Protein AF-A0A1I0YA03-F1 (afdb_monomer_lite)

Organism: Selenomonas ruminantium (NCBI:txid971)

Secondary structure (DSSP, 8-state):
-HHHHHHTTS--BTTB-SPPEEEEETTEEEEEEEEEEE-TTS-EEEEEEEEEEEESS-EEEEE-S--HHHHHHHHHTTHHHHHHHHHHTTHHHHHHHH-

Sequence (99 aa):
MKMQRYIDLLPHGSGVNYDYKIKEGKNKITVYNKYDYMDENGYYDDIFPFSVTFTAENVTLHFHNLTRWQYKKIEHNGLRDYLEEIFYDVREKVLKVGA

Foldseek 3Di:
DLVVLVVVLADDDPQQPDDWDWDDDPFKIKIKTKGQDADPVRHGDDIWIWMWMAGPVAIDIDTPDDDPVRVVVCVVVVVVVVNRVRVVVSRVVNVVSND

Structure (mmCIF, N/CA/C/O backbone):
data_AF-A0A1I0YA03-F1
#
_entry.id   AF-A0A1I0YA03-F1
#
loop_
_atom_site.group_PDB
_atom_site.id
_atom_site.type_symbol
_atom_site.label_atom_id
_atom_site.label_alt_id
_atom_site.label_comp_id
_atom_site.label_asym_id
_atom_site.label_entity_id
_atom_site.label_seq_id
_atom_site.pdbx_PDB_ins_code
_atom_site.Cartn_x
_atom_site.Cartn_y
_atom_site.Cartn_z
_atom_site.occupancy
_atom_site.B_iso_or_equiv
_atom_site.auth_seq_id
_atom_site.auth_comp_id
_atom_site.auth_asym_id
_atom_site.auth_atom_id
_atom_site.pdbx_PDB_model_num
ATOM 1 N N . MET A 1 1 ? -18.171 -13.094 5.633 1.00 68.44 1 MET A N 1
ATOM 2 C CA . MET A 1 1 ? -18.896 -11.846 5.297 1.00 68.44 1 MET A CA 1
ATOM 3 C C . MET A 1 1 ? -18.021 -10.594 5.420 1.00 68.44 1 MET A C 1
ATOM 5 O O . MET A 1 1 ? -17.987 -9.827 4.473 1.00 68.44 1 MET A O 1
ATOM 9 N N . LYS A 1 2 ? -17.269 -10.400 6.520 1.00 81.56 2 LYS A N 1
ATOM 10 C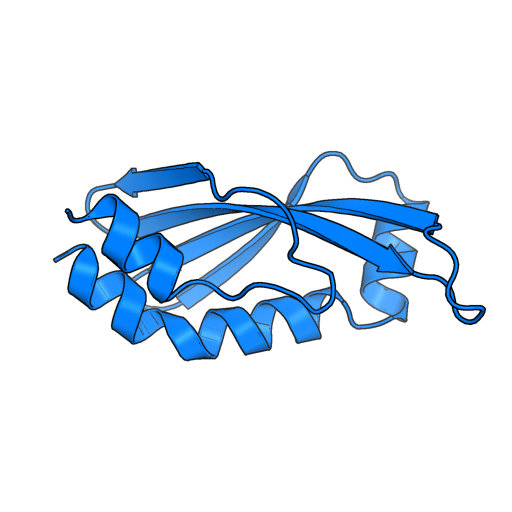 CA . LYS A 1 2 ? -16.364 -9.241 6.716 1.00 81.56 2 LYS A CA 1
ATOM 11 C C . LYS A 1 2 ? -15.211 -9.167 5.697 1.00 81.56 2 LYS A C 1
ATOM 13 O O . LYS A 1 2 ? -14.961 -8.110 5.144 1.00 81.56 2 LYS A O 1
ATOM 18 N N . MET A 1 3 ? -14.588 -10.308 5.381 1.00 84.75 3 MET A N 1
ATOM 19 C CA . MET A 1 3 ? -13.500 -10.391 4.390 1.00 84.75 3 MET A CA 1
ATOM 20 C C . MET A 1 3 ? -13.923 -9.900 2.997 1.00 84.75 3 MET A C 1
ATOM 22 O O . MET A 1 3 ? -13.237 -9.073 2.413 1.00 84.75 3 MET A O 1
ATOM 26 N N . GLN A 1 4 ? -15.083 -10.354 2.508 1.00 87.19 4 GLN A N 1
ATOM 27 C CA . GLN A 1 4 ? -15.609 -9.935 1.206 1.00 87.19 4 GLN A CA 1
ATOM 28 C C . GLN A 1 4 ? -15.835 -8.421 1.155 1.00 87.19 4 GLN A C 1
ATOM 30 O O . GLN A 1 4 ? -15.420 -7.779 0.205 1.00 87.19 4 GLN A O 1
ATOM 35 N N . ARG A 1 5 ? -16.373 -7.834 2.235 1.00 91.50 5 ARG A N 1
ATOM 36 C CA . ARG A 1 5 ? -16.568 -6.380 2.324 1.00 91.50 5 ARG A CA 1
ATOM 37 C C . ARG A 1 5 ? -15.270 -5.590 2.191 1.00 91.50 5 ARG A C 1
ATOM 39 O O . ARG A 1 5 ? -15.316 -4.487 1.672 1.00 91.50 5 ARG A O 1
ATOM 46 N N . TYR A 1 6 ? -14.134 -6.104 2.664 1.00 91.75 6 TYR A N 1
ATOM 47 C CA . TYR A 1 6 ? -12.861 -5.436 2.393 1.00 91.75 6 TYR A CA 1
ATOM 48 C C . TYR A 1 6 ? -12.460 -5.566 0.933 1.00 91.75 6 TYR A C 1
ATOM 50 O O . TYR A 1 6 ? -12.062 -4.573 0.344 1.00 91.75 6 TYR A O 1
ATOM 58 N N . ILE A 1 7 ? -12.561 -6.767 0.362 1.00 91.25 7 ILE A N 1
ATOM 59 C CA . ILE A 1 7 ? -12.190 -7.016 -1.035 1.00 91.25 7 ILE A CA 1
ATOM 60 C C . ILE A 1 7 ? -12.990 -6.101 -1.971 1.00 91.25 7 ILE A C 1
ATOM 62 O O . ILE A 1 7 ? -12.403 -5.493 -2.853 1.00 91.25 7 ILE A O 1
ATOM 66 N N . ASP A 1 8 ? -14.286 -5.921 -1.710 1.00 92.88 8 ASP A N 1
ATOM 67 C CA . ASP A 1 8 ? -15.166 -5.049 -2.500 1.00 92.88 8 ASP A CA 1
ATOM 68 C C . ASP A 1 8 ? -14.817 -3.549 -2.374 1.00 92.88 8 ASP A C 1
ATOM 70 O O . ASP A 1 8 ? -15.251 -2.735 -3.186 1.00 92.88 8 ASP A O 1
ATOM 74 N N . LEU A 1 9 ? -14.082 -3.160 -1.325 1.00 94.69 9 LEU A N 1
ATOM 75 C CA . LEU A 1 9 ? -13.689 -1.773 -1.057 1.00 94.69 9 LEU A CA 1
ATOM 76 C C . LEU A 1 9 ? -12.262 -1.454 -1.492 1.00 94.69 9 LEU A C 1
ATOM 78 O O . LEU A 1 9 ? -11.941 -0.281 -1.673 1.00 94.69 9 LEU A O 1
ATOM 82 N N . LEU A 1 10 ? -11.390 -2.457 -1.561 1.00 95.94 10 LEU A N 1
ATOM 83 C CA . LEU A 1 10 ? -9.986 -2.255 -1.877 1.00 95.94 10 LEU A CA 1
ATOM 84 C C . LEU A 1 10 ? -9.809 -2.030 -3.389 1.00 95.94 10 LEU A C 1
ATOM 86 O O . LEU A 1 10 ? -10.489 -2.685 -4.179 1.00 95.94 10 LEU A O 1
ATOM 90 N N . PRO A 1 11 ? -8.901 -1.126 -3.803 1.00 95.06 11 PRO A N 1
ATOM 91 C CA . PRO A 1 11 ? -8.628 -0.880 -5.214 1.00 95.06 11 PRO A CA 1
ATOM 92 C C . PRO A 1 11 ? -8.265 -2.161 -5.972 1.00 95.06 11 PRO A C 1
ATOM 94 O O . PRO A 1 11 ? -7.517 -2.998 -5.481 1.00 95.06 11 PRO A O 1
ATOM 97 N N . HIS A 1 12 ? -8.754 -2.300 -7.197 1.00 93.25 12 HIS A N 1
ATOM 98 C CA . HIS A 1 12 ? -8.401 -3.407 -8.080 1.00 93.25 12 HIS A CA 1
ATOM 99 C C . HIS A 1 12 ? -8.250 -2.906 -9.517 1.00 93.25 12 HIS A C 1
ATOM 101 O O . HIS A 1 12 ? -8.929 -1.962 -9.932 1.00 93.25 12 HIS A O 1
ATOM 107 N N . GLY A 1 13 ? -7.402 -3.564 -10.303 1.00 89.88 13 GLY A N 1
ATOM 108 C CA . GLY A 1 13 ? -7.063 -3.112 -11.651 1.00 89.88 13 GLY A CA 1
ATOM 109 C C . GLY A 1 13 ? -5.970 -2.041 -11.657 1.00 89.88 13 GLY A C 1
ATOM 110 O O . GLY A 1 13 ? -5.376 -1.730 -10.624 1.00 89.88 13 GLY A O 1
ATOM 111 N N . SER A 1 14 ? -5.662 -1.509 -12.844 1.00 88.06 14 SER A N 1
ATOM 112 C CA . SER A 1 14 ? -4.608 -0.496 -13.051 1.00 88.06 14 SER A CA 1
ATOM 113 C C . SER A 1 14 ? -3.250 -0.877 -12.439 1.00 88.06 14 SER A C 1
ATOM 115 O O . SER A 1 14 ? -2.529 -0.027 -11.925 1.00 88.06 14 SER A O 1
ATOM 117 N N . GLY A 1 15 ? -2.924 -2.173 -12.472 1.00 91.62 15 GLY A N 1
ATOM 118 C CA . GLY A 1 15 ? -1.702 -2.755 -11.911 1.00 91.62 15 GLY A CA 1
ATOM 119 C C . GLY A 1 15 ? -1.895 -3.425 -10.545 1.00 91.62 15 GLY A C 1
ATOM 120 O O . GLY A 1 15 ? -1.105 -4.290 -10.184 1.00 91.62 15 GLY A O 1
ATOM 121 N N . VAL A 1 16 ? -2.968 -3.142 -9.800 1.00 95.56 16 VAL A N 1
ATOM 122 C CA . VAL A 1 16 ? -3.309 -3.861 -8.556 1.00 95.56 16 VAL A CA 1
ATOM 123 C C . VAL A 1 16 ? -4.183 -5.073 -8.893 1.00 95.56 16 VAL A C 1
ATOM 125 O O . VAL A 1 16 ? -5.406 -5.046 -8.752 1.00 95.56 16 VAL A O 1
ATOM 128 N N . ASN A 1 17 ? -3.5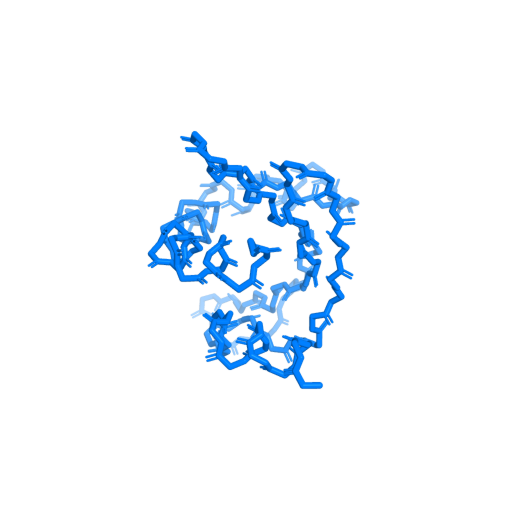55 -6.130 -9.409 1.00 94.12 17 ASN A N 1
ATOM 129 C CA . ASN A 1 17 ? -4.267 -7.270 -10.005 1.00 94.12 17 ASN A CA 1
ATOM 130 C C . ASN A 1 17 ? -4.218 -8.558 -9.168 1.00 94.12 17 ASN A C 1
ATOM 132 O O . ASN A 1 17 ? -4.784 -9.570 -9.578 1.00 94.12 17 ASN A O 1
ATOM 136 N N . TYR A 1 18 ? -3.532 -8.558 -8.022 1.00 95.94 18 TYR A N 1
ATOM 137 C CA . TYR A 1 18 ? -3.355 -9.765 -7.211 1.00 95.94 18 TYR A CA 1
ATOM 138 C C . TYR A 1 18 ? -4.366 -9.840 -6.071 1.00 95.94 18 TYR A C 1
ATOM 140 O O . TYR A 1 18 ? -4.925 -8.836 -5.627 1.00 95.94 18 TYR A O 1
ATOM 148 N N . ASP A 1 19 ? -4.543 -11.048 -5.540 1.00 95.94 19 ASP A N 1
ATOM 149 C CA . ASP A 1 19 ? -5.386 -11.275 -4.373 1.00 95.94 19 ASP A CA 1
ATOM 150 C C . ASP A 1 19 ? -4.837 -10.564 -3.133 1.00 95.94 19 ASP A C 1
ATOM 152 O O . ASP A 1 19 ? -3.665 -10.704 -2.755 1.00 95.94 19 ASP A O 1
ATOM 156 N N . TYR A 1 20 ? -5.727 -9.859 -2.439 1.00 96.62 20 TYR A N 1
ATOM 157 C CA . TYR A 1 20 ? -5.400 -9.241 -1.166 1.00 96.62 20 TYR A CA 1
ATOM 158 C C . TYR A 1 20 ? -5.243 -10.275 -0.057 1.00 96.62 20 TYR A C 1
ATOM 160 O O . TYR A 1 20 ? -6.098 -11.131 0.169 1.00 96.62 20 TYR A O 1
ATOM 168 N N . LYS A 1 21 ? -4.186 -10.105 0.739 1.00 96.81 21 LYS A N 1
ATOM 169 C CA . LYS A 1 21 ? -4.109 -10.698 2.081 1.00 96.81 21 LYS A CA 1
ATOM 170 C C . LYS A 1 21 ? -4.385 -9.613 3.106 1.00 96.81 21 LYS A C 1
ATOM 172 O O . LYS A 1 21 ? -3.794 -8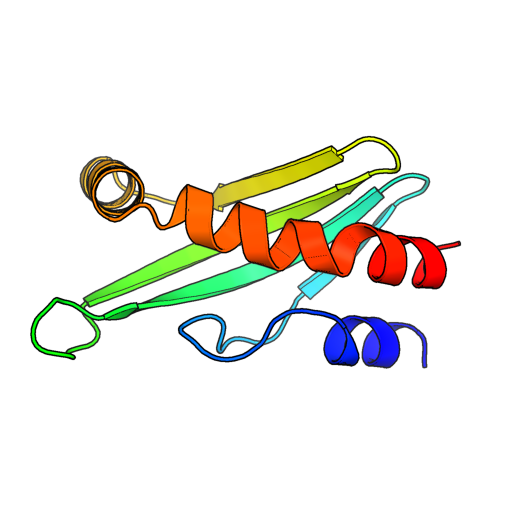.541 3.028 1.00 96.81 21 LYS A O 1
ATOM 177 N N . ILE A 1 22 ? -5.255 -9.888 4.072 1.00 96.12 22 ILE A N 1
ATOM 178 C CA . ILE A 1 22 ? -5.699 -8.898 5.059 1.00 96.12 22 ILE A CA 1
ATOM 179 C C . ILE A 1 22 ? -5.368 -9.388 6.462 1.00 96.12 22 ILE A C 1
ATOM 181 O O . ILE A 1 22 ? -5.634 -10.537 6.816 1.00 96.12 22 ILE A O 1
ATOM 185 N N . LYS A 1 23 ? -4.795 -8.498 7.268 1.00 95.50 23 LYS A N 1
ATOM 186 C CA . LYS A 1 23 ? -4.502 -8.717 8.679 1.00 95.50 23 LYS A CA 1
ATOM 187 C C . LYS A 1 23 ? -5.180 -7.637 9.512 1.00 95.50 23 LYS A C 1
ATOM 189 O O . LYS A 1 23 ? -4.792 -6.470 9.460 1.00 95.50 23 LYS A O 1
ATOM 194 N N . GLU A 1 24 ? -6.168 -8.042 10.300 1.00 93.94 24 GLU A N 1
ATOM 195 C CA . GLU A 1 24 ? -6.799 -7.174 11.292 1.00 93.94 24 GLU A CA 1
ATOM 196 C C . GLU A 1 24 ? -5.961 -7.131 12.576 1.00 93.94 24 GLU A C 1
ATOM 198 O O . GLU A 1 24 ? -5.444 -8.145 13.050 1.00 93.94 24 GLU A O 1
ATOM 203 N N . GLY A 1 25 ? -5.827 -5.941 13.148 1.00 89.19 25 GLY A N 1
ATOM 204 C CA . GLY A 1 25 ? -5.320 -5.715 14.493 1.00 89.19 25 GLY A CA 1
ATOM 205 C C . GLY A 1 25 ? -6.230 -4.744 15.240 1.00 89.19 25 GLY A C 1
ATOM 206 O O . GLY A 1 25 ? -7.108 -4.125 14.651 1.00 89.19 25 GLY A O 1
ATOM 207 N N . LYS A 1 26 ? -5.995 -4.577 16.546 1.00 84.69 26 LYS A N 1
ATOM 208 C CA . LYS A 1 26 ? -6.890 -3.825 17.445 1.00 84.69 26 LYS A CA 1
ATOM 209 C C . LYS A 1 26 ? -7.255 -2.414 16.947 1.00 84.69 26 LYS A C 1
ATOM 211 O O . LYS A 1 26 ? -8.407 -2.031 17.056 1.00 84.69 26 LYS A O 1
ATOM 216 N N . ASN A 1 27 ? -6.292 -1.681 16.381 1.00 88.88 27 ASN A N 1
ATOM 217 C CA . ASN A 1 27 ? -6.462 -0.292 15.916 1.00 88.88 27 ASN A CA 1
ATOM 218 C C . ASN A 1 27 ? -5.921 -0.069 14.493 1.00 88.88 27 ASN A C 1
ATOM 220 O O . ASN A 1 27 ? -5.602 1.057 14.110 1.00 88.88 27 ASN A O 1
ATOM 224 N N . LYS A 1 28 ? -5.701 -1.150 13.741 1.00 94.62 28 LYS A N 1
ATOM 225 C CA . LYS A 1 28 ? -5.134 -1.058 12.397 1.00 94.62 28 LYS A CA 1
ATOM 226 C C . LYS A 1 28 ? -5.546 -2.231 11.533 1.00 94.62 28 LYS A C 1
ATOM 228 O O . LYS A 1 28 ? -5.692 -3.346 12.028 1.00 94.62 28 LYS A O 1
ATOM 233 N N . ILE A 1 29 ? -5.643 -1.979 10.239 1.00 96.69 29 ILE A N 1
ATOM 234 C CA . ILE A 1 29 ? -5.848 -3.007 9.222 1.00 96.69 29 ILE A CA 1
ATOM 235 C C . ILE A 1 29 ? -4.660 -2.933 8.279 1.00 96.69 29 ILE A C 1
ATOM 237 O O . ILE A 1 29 ? -4.329 -1.855 7.794 1.00 96.69 29 ILE A O 1
ATOM 241 N N . THR A 1 30 ? -4.005 -4.061 8.030 1.00 97.56 30 THR A N 1
ATOM 242 C CA . THR A 1 30 ? -2.904 -4.136 7.068 1.00 97.56 30 THR A CA 1
ATOM 243 C C . THR A 1 30 ? -3.316 -5.031 5.914 1.00 97.56 30 THR A C 1
ATOM 245 O O . THR A 1 30 ? -3.687 -6.185 6.127 1.00 97.56 30 THR A O 1
ATOM 248 N N . VAL A 1 31 ? -3.239 -4.503 4.699 1.00 97.50 31 VAL A N 1
ATOM 249 C CA . VAL A 1 31 ? -3.499 -5.242 3.463 1.00 97.50 31 VAL A CA 1
ATOM 250 C C . VAL A 1 31 ? -2.198 -5.421 2.699 1.00 97.50 31 VAL A C 1
ATOM 252 O O . VAL A 1 31 ? -1.342 -4.539 2.711 1.00 97.50 31 VAL A O 1
ATOM 255 N N . TYR A 1 32 ? -2.039 -6.567 2.053 1.00 98.12 32 TYR A N 1
ATOM 256 C CA . TYR A 1 32 ? -0.870 -6.913 1.254 1.00 98.12 32 TYR A CA 1
ATOM 257 C C . TYR A 1 32 ? -1.320 -7.221 -0.166 1.00 98.12 32 TYR A C 1
ATOM 259 O O . TYR A 1 32 ? -2.294 -7.954 -0.345 1.00 98.12 32 TYR A O 1
ATOM 267 N N . ASN A 1 33 ? -0.600 -6.683 -1.145 1.00 97.69 33 ASN A N 1
ATOM 268 C CA . ASN A 1 33 ? -0.838 -6.915 -2.565 1.00 97.69 33 ASN A CA 1
ATOM 269 C C . ASN A 1 33 ? 0.486 -6.767 -3.342 1.00 97.69 33 ASN A C 1
ATOM 271 O O . ASN A 1 33 ? 1.557 -6.587 -2.750 1.00 97.69 33 ASN A O 1
ATOM 275 N N . LYS A 1 34 ? 0.436 -6.884 -4.664 1.00 97.56 34 LYS A N 1
ATOM 276 C CA . LYS A 1 34 ? 1.538 -6.579 -5.567 1.00 97.56 34 LYS A CA 1
ATOM 277 C C . LYS A 1 34 ? 1.027 -5.684 -6.692 1.00 97.56 34 LYS A C 1
ATOM 279 O O . LYS A 1 34 ? -0.149 -5.732 -7.037 1.00 97.56 34 LYS A O 1
ATOM 284 N N . TYR A 1 35 ? 1.922 -4.877 -7.239 1.00 97.12 35 TYR A N 1
ATOM 285 C CA . TYR A 1 35 ? 1.638 -4.015 -8.375 1.00 97.12 35 TYR A CA 1
ATOM 286 C C . TYR A 1 35 ? 2.338 -4.547 -9.624 1.00 97.12 35 TYR A C 1
ATOM 288 O O . TYR A 1 35 ? 3.560 -4.694 -9.598 1.00 97.12 35 TYR A O 1
ATOM 296 N N . ASP A 1 36 ? 1.587 -4.825 -10.686 1.00 95.19 36 ASP A N 1
ATOM 297 C CA . ASP A 1 36 ? 2.131 -5.088 -12.016 1.00 95.19 36 ASP A CA 1
ATOM 298 C C . ASP A 1 36 ? 2.532 -3.767 -12.668 1.00 95.19 36 ASP A C 1
ATOM 300 O O . ASP A 1 36 ? 1.676 -2.963 -13.040 1.00 95.19 36 ASP A O 1
ATOM 304 N N . TYR A 1 37 ? 3.834 -3.550 -12.818 1.00 92.81 37 TYR A N 1
ATOM 305 C CA . TYR A 1 37 ? 4.365 -2.387 -13.506 1.00 92.81 37 TYR A CA 1
ATOM 306 C C . TYR A 1 37 ? 4.598 -2.703 -14.982 1.00 92.81 37 TYR A C 1
ATOM 308 O O . TYR A 1 37 ? 5.299 -3.659 -15.329 1.00 92.81 37 TYR A O 1
ATOM 316 N N . MET A 1 38 ? 4.004 -1.878 -15.841 1.00 89.50 38 MET A N 1
ATOM 317 C CA . MET A 1 38 ? 4.254 -1.874 -17.277 1.00 89.50 38 MET A CA 1
ATOM 318 C C . MET A 1 38 ? 5.246 -0.768 -17.624 1.00 89.50 38 MET A C 1
ATOM 320 O O . MET A 1 38 ? 5.180 0.325 -17.059 1.00 89.50 38 MET A O 1
ATOM 324 N N . ASP A 1 39 ? 6.146 -1.053 -18.557 1.00 84.81 39 ASP A N 1
ATOM 325 C CA . ASP A 1 39 ? 7.013 -0.039 -19.137 1.00 84.81 39 ASP A CA 1
ATOM 326 C C . ASP A 1 39 ? 6.235 0.910 -20.069 1.00 84.81 39 ASP A C 1
ATOM 328 O O . ASP A 1 39 ? 5.046 0.742 -20.353 1.00 84.81 39 ASP A O 1
ATOM 332 N N . GLU A 1 40 ? 6.930 1.927 -20.574 1.00 82.31 40 GLU A N 1
ATOM 333 C CA . GLU A 1 40 ? 6.379 2.919 -21.505 1.00 82.31 40 GLU A CA 1
ATOM 334 C C . GLU A 1 40 ? 5.886 2.329 -22.839 1.00 82.31 40 GLU A C 1
ATOM 336 O O . GLU A 1 40 ? 5.102 2.962 -23.545 1.00 82.31 40 GLU A O 1
ATOM 341 N N . ASN A 1 41 ? 6.311 1.110 -23.176 1.00 87.75 41 ASN A N 1
ATOM 342 C CA . ASN A 1 41 ? 5.917 0.402 -24.390 1.00 87.75 41 ASN A CA 1
ATOM 343 C C . ASN A 1 41 ? 4.723 -0.541 -24.152 1.00 87.75 41 ASN A C 1
ATOM 345 O O . ASN A 1 41 ? 4.263 -1.196 -25.090 1.00 87.75 41 ASN A O 1
ATOM 349 N N . GLY A 1 42 ? 4.210 -0.607 -22.919 1.00 83.00 42 GLY A N 1
ATOM 350 C CA . GLY A 1 42 ? 3.080 -1.447 -22.532 1.00 83.00 42 GLY A CA 1
ATOM 351 C C . GLY A 1 42 ? 3.446 -2.903 -22.232 1.00 83.00 42 GLY A C 1
ATOM 352 O O . GLY A 1 42 ? 2.548 -3.745 -22.159 1.00 83.00 42 GLY A O 1
ATOM 353 N N . TYR A 1 43 ? 4.730 -3.226 -22.057 1.00 87.62 43 TYR A N 1
ATOM 354 C CA . TYR A 1 43 ? 5.169 -4.561 -21.652 1.00 87.62 43 TYR A CA 1
ATOM 355 C C . TYR A 1 43 ? 5.300 -4.657 -20.134 1.00 87.62 43 TYR A C 1
ATOM 357 O O . TYR A 1 43 ? 5.741 -3.724 -19.471 1.00 87.62 43 TYR A O 1
ATOM 365 N N . TYR A 1 44 ? 4.944 -5.814 -19.572 1.00 86.44 44 TYR A N 1
ATOM 366 C CA . TYR A 1 44 ? 5.199 -6.100 -18.162 1.00 86.44 44 TYR A CA 1
ATOM 367 C C . TYR A 1 44 ? 6.706 -6.156 -17.897 1.00 86.44 44 TYR A C 1
ATOM 369 O O . TYR A 1 44 ? 7.414 -6.952 -18.515 1.00 86.44 44 TYR A O 1
ATOM 377 N N . ASP A 1 45 ? 7.166 -5.330 -16.962 1.00 89.62 45 ASP A N 1
ATOM 378 C CA . ASP A 1 45 ? 8.589 -5.118 -16.678 1.00 89.62 45 ASP A CA 1
ATOM 379 C C . ASP A 1 45 ? 8.944 -5.552 -15.249 1.00 89.62 45 ASP A C 1
ATOM 381 O O . ASP A 1 45 ? 9.866 -6.336 -15.034 1.00 89.62 45 ASP A O 1
ATOM 385 N N . ASP A 1 46 ? 8.155 -5.132 -14.258 1.00 93.75 46 ASP A N 1
ATOM 386 C CA . ASP A 1 46 ? 8.409 -5.435 -12.849 1.00 93.75 46 ASP A CA 1
ATOM 387 C C . ASP A 1 46 ? 7.118 -5.767 -12.089 1.00 93.75 46 ASP A C 1
ATOM 389 O O . ASP A 1 46 ? 6.016 -5.359 -12.454 1.00 93.75 46 ASP A O 1
ATOM 393 N N . ILE A 1 47 ? 7.273 -6.471 -10.965 1.00 95.25 47 ILE A N 1
ATOM 394 C CA . ILE A 1 47 ? 6.204 -6.675 -9.984 1.00 95.25 47 ILE A CA 1
ATOM 395 C C . ILE A 1 47 ? 6.683 -6.130 -8.642 1.00 95.25 47 ILE A C 1
ATOM 397 O O . ILE A 1 47 ? 7.699 -6.588 -8.117 1.00 95.25 47 ILE A O 1
ATOM 401 N N . PHE A 1 48 ? 5.930 -5.202 -8.051 1.00 96.81 48 PHE A N 1
ATOM 402 C CA . PHE A 1 48 ? 6.288 -4.565 -6.782 1.00 96.81 48 PHE A CA 1
ATOM 403 C C . PHE A 1 48 ? 5.379 -5.030 -5.643 1.00 96.81 48 PHE A C 1
ATOM 405 O O . PHE A 1 48 ? 4.231 -4.592 -5.551 1.00 96.81 48 PHE A O 1
ATOM 412 N N . PRO A 1 49 ? 5.852 -5.909 -4.741 1.00 97.69 49 PRO A N 1
ATOM 413 C CA . PRO A 1 49 ? 5.094 -6.287 -3.558 1.00 97.69 49 PRO A CA 1
ATOM 414 C C . PRO A 1 49 ? 4.976 -5.108 -2.595 1.00 97.69 49 PRO A C 1
ATOM 416 O O . PRO A 1 49 ? 5.972 -4.458 -2.281 1.00 97.69 49 PRO A O 1
ATOM 419 N N . PHE A 1 50 ? 3.781 -4.868 -2.065 1.00 98.12 50 PHE A N 1
ATOM 420 C CA . PHE A 1 50 ? 3.547 -3.789 -1.114 1.00 98.12 50 PHE A CA 1
ATOM 421 C C . PHE A 1 50 ? 2.542 -4.176 -0.027 1.00 98.12 50 PHE A C 1
ATOM 423 O O . PHE A 1 50 ? 1.797 -5.155 -0.120 1.00 98.12 50 PHE A O 1
ATOM 430 N N . SER A 1 51 ? 2.533 -3.386 1.038 1.00 98.38 51 SER A N 1
ATOM 431 C CA . SER A 1 51 ? 1.493 -3.407 2.055 1.00 98.38 51 SER A CA 1
ATOM 432 C C . SER A 1 51 ? 1.019 -2.006 2.374 1.00 98.38 51 SER A C 1
ATOM 434 O O . SER A 1 51 ? 1.835 -1.088 2.465 1.00 98.38 51 SER A O 1
ATOM 436 N N . VAL A 1 52 ? -0.274 -1.884 2.643 1.00 98.12 52 VAL A N 1
ATOM 437 C CA . VAL A 1 52 ? -0.900 -0.654 3.115 1.00 98.12 52 VAL A CA 1
ATOM 438 C C . VAL A 1 52 ? -1.452 -0.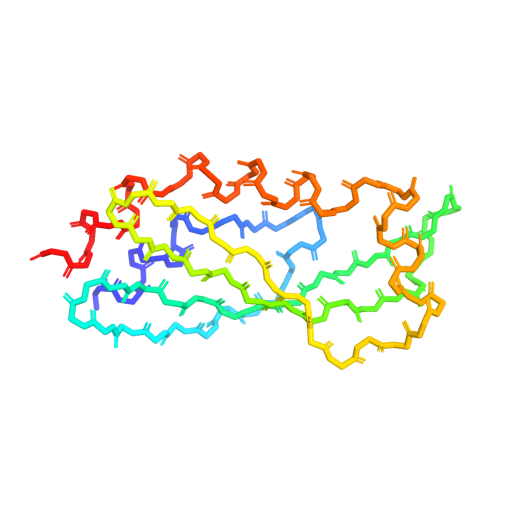889 4.508 1.00 98.12 52 VAL A C 1
ATOM 440 O O . VAL A 1 52 ? -2.171 -1.858 4.747 1.00 98.12 52 VAL A O 1
ATOM 443 N N . THR A 1 53 ? -1.094 -0.013 5.441 1.00 98.00 53 THR A N 1
ATOM 444 C CA . THR A 1 53 ? -1.640 -0.017 6.798 1.00 98.00 53 THR A CA 1
ATOM 445 C C . THR A 1 53 ? -2.581 1.160 6.975 1.00 98.00 53 THR A C 1
ATOM 447 O O . THR A 1 53 ? -2.162 2.307 6.848 1.00 98.00 53 THR A O 1
ATOM 450 N N . PHE A 1 54 ? -3.831 0.866 7.316 1.00 97.06 54 PHE A N 1
ATOM 451 C CA . PHE A 1 54 ? -4.850 1.844 7.669 1.00 97.06 54 PHE A CA 1
ATOM 452 C C . PHE A 1 54 ? -4.908 1.999 9.184 1.00 97.06 54 PHE A C 1
ATOM 454 O O . PHE A 1 54 ? -5.072 1.010 9.907 1.00 97.06 54 PHE A O 1
ATOM 461 N N . THR A 1 55 ? -4.821 3.236 9.660 1.00 95.62 55 THR A N 1
ATOM 462 C CA . THR A 1 55 ? -5.091 3.610 11.050 1.00 95.62 55 THR A CA 1
ATOM 463 C C . THR A 1 55 ? -6.122 4.732 11.100 1.00 95.62 55 THR A C 1
ATOM 465 O O . THR A 1 55 ? -6.401 5.399 10.100 1.00 95.62 55 THR A O 1
ATOM 468 N N . ALA A 1 56 ? -6.661 4.986 12.293 1.00 92.19 56 ALA A N 1
ATOM 469 C CA . ALA A 1 56 ? -7.562 6.108 12.539 1.00 92.19 56 ALA A CA 1
ATOM 470 C C . ALA A 1 56 ? -6.941 7.482 12.241 1.00 92.19 56 ALA A C 1
ATOM 472 O O . ALA A 1 56 ? -7.679 8.452 12.164 1.00 92.19 56 ALA A O 1
ATOM 473 N N . GLU A 1 57 ? -5.636 7.579 11.991 1.00 92.19 57 GLU A N 1
ATOM 474 C CA . GLU A 1 57 ? -4.942 8.845 11.723 1.00 92.19 57 GLU A CA 1
ATOM 475 C C . GLU A 1 57 ? -4.325 8.896 10.324 1.00 92.19 57 GLU A C 1
ATOM 477 O O . GLU A 1 57 ? -4.247 9.971 9.741 1.00 92.19 57 GLU A O 1
ATOM 482 N N . ASN A 1 58 ? -3.899 7.756 9.767 1.00 93.44 58 ASN A N 1
ATOM 483 C CA . ASN A 1 58 ? -3.077 7.755 8.561 1.00 93.44 58 ASN A CA 1
ATOM 484 C C . ASN A 1 58 ? -3.261 6.502 7.683 1.00 93.44 58 ASN A C 1
ATOM 486 O O . ASN A 1 58 ? -3.799 5.478 8.117 1.00 93.44 58 ASN A O 1
ATOM 490 N N . VAL A 1 59 ? -2.763 6.591 6.449 1.00 95.75 59 VAL A N 1
ATOM 491 C CA . VAL A 1 59 ? -2.471 5.466 5.555 1.00 95.75 59 VAL A CA 1
ATOM 492 C C . VAL A 1 59 ? 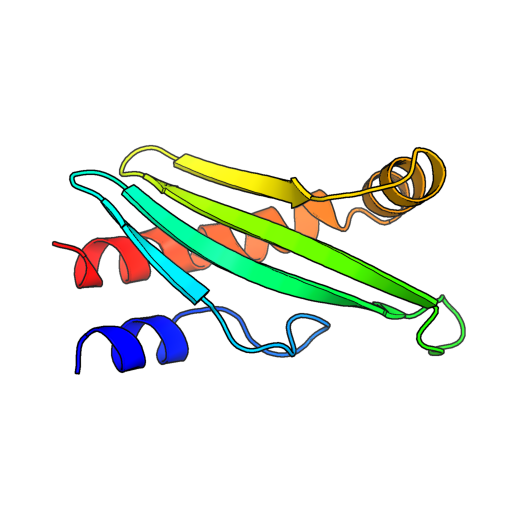-0.959 5.391 5.373 1.00 95.75 59 VAL A C 1
ATOM 494 O O . VAL A 1 59 ? -0.306 6.395 5.124 1.00 95.75 59 VAL A O 1
ATOM 497 N N . THR A 1 60 ? -0.374 4.206 5.526 1.00 96.62 60 THR A N 1
ATOM 498 C CA . THR A 1 60 ? 1.072 4.017 5.343 1.00 96.62 60 THR A CA 1
ATOM 499 C C . THR A 1 60 ? 1.342 2.926 4.322 1.00 96.62 60 THR A C 1
ATOM 501 O O . THR A 1 60 ? 0.968 1.772 4.548 1.00 96.62 60 THR A O 1
ATOM 504 N N . LEU A 1 61 ? 2.024 3.286 3.231 1.00 97.62 61 LEU A N 1
ATOM 505 C CA . LEU A 1 61 ? 2.462 2.375 2.177 1.00 97.62 61 LEU A CA 1
ATOM 506 C C . LEU A 1 61 ? 3.918 1.938 2.388 1.00 97.62 61 LEU A C 1
ATOM 508 O O . LEU A 1 61 ? 4.824 2.756 2.580 1.00 97.62 61 LEU A O 1
ATOM 512 N N . HIS A 1 62 ? 4.157 0.633 2.284 1.00 97.56 62 HIS A N 1
ATOM 513 C CA . HIS A 1 62 ? 5.493 0.051 2.332 1.00 97.56 62 HIS A CA 1
ATOM 514 C C . HIS A 1 62 ? 5.680 -0.982 1.222 1.00 97.56 62 HIS A C 1
ATOM 516 O O . HIS A 1 62 ? 4.897 -1.926 1.128 1.00 97.56 62 HIS A O 1
ATOM 522 N N . PHE A 1 63 ? 6.733 -0.827 0.422 1.00 97.56 63 PHE A N 1
ATOM 523 C CA . PHE A 1 63 ? 7.142 -1.812 -0.576 1.00 97.56 63 PHE A CA 1
ATOM 524 C C . PHE A 1 63 ? 8.132 -2.815 0.020 1.00 97.56 63 PHE A C 1
ATOM 526 O O . PHE A 1 63 ? 9.005 -2.438 0.797 1.00 97.56 63 PHE A O 1
ATOM 533 N N . HIS A 1 64 ? 8.023 -4.083 -0.373 1.00 96.88 64 HIS A N 1
ATOM 534 C CA . HIS A 1 64 ? 8.822 -5.182 0.169 1.00 96.88 64 HIS A CA 1
ATOM 535 C C . HIS A 1 64 ? 9.802 -5.719 -0.870 1.00 96.88 64 HIS A C 1
ATOM 537 O O . HIS A 1 64 ? 9.470 -5.824 -2.047 1.00 96.88 64 HIS A O 1
ATOM 543 N N . ASN A 1 65 ? 10.974 -6.157 -0.404 1.00 95.56 65 ASN A N 1
ATOM 544 C CA . ASN A 1 65 ? 11.958 -6.905 -1.197 1.00 95.56 65 ASN A CA 1
ATOM 545 C C . ASN A 1 65 ? 12.420 -6.197 -2.483 1.00 95.56 65 ASN A C 1
ATOM 547 O O . ASN A 1 65 ? 12.671 -6.848 -3.494 1.00 95.56 65 ASN A O 1
ATOM 551 N N . LEU A 1 66 ? 12.540 -4.869 -2.444 1.00 94.31 66 LEU A N 1
ATOM 552 C CA . LEU A 1 66 ? 13.003 -4.088 -3.585 1.00 94.31 66 LEU A CA 1
ATOM 553 C C . LEU A 1 66 ? 14.528 -4.064 -3.678 1.00 94.31 66 LEU A C 1
ATOM 555 O O . LEU A 1 66 ? 15.234 -3.837 -2.693 1.00 94.31 66 LEU A O 1
ATOM 559 N N . THR A 1 67 ? 15.036 -4.183 -4.899 1.00 95.56 67 THR A N 1
ATOM 560 C CA . THR A 1 67 ? 16.402 -3.762 -5.214 1.00 95.56 67 THR A CA 1
ATOM 561 C C . THR A 1 67 ? 16.507 -2.233 -5.235 1.00 95.56 67 THR A C 1
ATOM 563 O O . THR A 1 67 ? 15.520 -1.509 -5.388 1.00 95.56 67 THR A O 1
ATOM 566 N N . ARG A 1 68 ? 17.736 -1.704 -5.149 1.00 94.38 68 ARG A N 1
ATOM 567 C CA . ARG A 1 68 ? 17.989 -0.253 -5.240 1.00 94.38 68 ARG A CA 1
ATOM 568 C C . ARG A 1 68 ? 17.458 0.364 -6.541 1.00 94.38 68 ARG A C 1
ATOM 570 O O . ARG A 1 68 ? 17.011 1.508 -6.530 1.00 94.38 68 ARG A O 1
ATOM 577 N N . TRP A 1 69 ? 17.533 -0.368 -7.652 1.00 92.88 69 TRP A N 1
ATOM 578 C CA . TRP A 1 69 ? 17.035 0.097 -8.949 1.00 92.88 69 TRP A CA 1
ATOM 579 C C . TRP A 1 69 ? 15.512 0.167 -8.987 1.00 92.88 69 TRP A C 1
ATOM 581 O O . TRP A 1 69 ? 14.968 1.172 -9.431 1.00 92.88 69 TRP A O 1
ATOM 591 N N . GLN A 1 70 ? 14.836 -0.840 -8.438 1.00 94.44 70 GLN A N 1
ATOM 592 C CA . GLN A 1 70 ? 13.378 -0.847 -8.333 1.00 94.44 70 GLN A CA 1
ATOM 593 C C . GLN A 1 70 ? 12.869 0.290 -7.444 1.00 94.44 70 GLN A C 1
ATOM 595 O O . GLN A 1 70 ? 11.923 0.971 -7.819 1.00 94.44 70 GLN A O 1
ATOM 600 N N . TYR A 1 71 ? 13.549 0.582 -6.328 1.00 93.00 71 TYR A N 1
ATOM 601 C CA . TYR A 1 71 ? 13.212 1.745 -5.502 1.00 93.00 71 TYR A CA 1
ATOM 602 C C . TYR A 1 71 ? 13.269 3.052 -6.306 1.00 93.00 71 TYR A C 1
ATOM 604 O O . TYR A 1 71 ? 12.324 3.832 -6.302 1.00 93.00 71 TYR A O 1
ATOM 612 N N . LYS A 1 72 ? 14.353 3.273 -7.062 1.00 93.50 72 LYS A N 1
ATOM 613 C CA . LYS A 1 72 ? 14.477 4.458 -7.925 1.00 93.50 72 LYS A CA 1
ATOM 614 C C . LYS A 1 72 ? 13.393 4.519 -8.998 1.00 93.50 72 LYS A C 1
ATOM 616 O O . LYS A 1 72 ? 12.908 5.604 -9.285 1.00 93.50 72 LYS A O 1
ATOM 621 N N . LYS A 1 73 ? 13.032 3.377 -9.587 1.00 92.62 73 LYS A N 1
ATOM 622 C CA . LYS A 1 73 ? 11.977 3.284 -10.602 1.00 92.62 73 LYS A CA 1
ATOM 623 C C . LYS A 1 73 ? 10.616 3.677 -10.021 1.00 92.62 73 LYS A C 1
ATOM 625 O O . LYS A 1 73 ? 9.899 4.448 -10.645 1.00 92.62 73 LYS A O 1
ATOM 630 N N . ILE A 1 74 ? 10.290 3.207 -8.819 1.00 92.75 74 ILE A N 1
ATOM 631 C CA . ILE A 1 74 ? 9.048 3.558 -8.112 1.00 92.75 74 ILE A CA 1
ATOM 632 C C . ILE A 1 74 ? 8.963 5.064 -7.858 1.00 92.75 74 ILE A C 1
ATOM 634 O O . ILE A 1 74 ? 7.938 5.669 -8.158 1.00 92.75 74 ILE A O 1
ATOM 638 N N . GLU A 1 75 ? 10.039 5.661 -7.340 1.00 92.25 75 GLU A N 1
ATOM 639 C CA . GLU A 1 75 ? 10.102 7.100 -7.048 1.00 92.25 75 GLU A CA 1
ATOM 640 C C . GLU A 1 75 ? 10.043 7.940 -8.330 1.00 92.25 75 GLU A C 1
ATOM 642 O O . GLU A 1 75 ? 9.285 8.898 -8.415 1.00 92.25 75 GLU A O 1
ATOM 647 N N . HIS A 1 76 ? 10.807 7.564 -9.361 1.00 91.06 76 HIS A N 1
ATOM 648 C CA . HIS A 1 76 ? 10.869 8.322 -10.611 1.00 91.06 76 HIS A CA 1
ATOM 649 C C . HIS A 1 76 ? 9.531 8.351 -11.357 1.00 91.06 76 HIS A C 1
ATOM 651 O O . HIS A 1 76 ? 9.190 9.364 -11.956 1.00 91.06 76 HIS A O 1
ATOM 657 N N . ASN A 1 77 ? 8.776 7.253 -11.298 1.00 89.81 77 ASN A N 1
ATOM 658 C CA . ASN A 1 77 ? 7.487 7.130 -11.973 1.00 89.81 77 ASN A CA 1
ATOM 659 C C . ASN A 1 77 ? 6.295 7.544 -11.093 1.00 89.81 77 ASN A C 1
ATOM 661 O O . ASN A 1 77 ? 5.155 7.346 -11.502 1.00 89.81 77 ASN A O 1
ATOM 665 N N . GLY A 1 78 ? 6.530 8.059 -9.880 1.00 93.25 78 GLY A N 1
ATOM 666 C CA . GLY A 1 78 ? 5.455 8.481 -8.975 1.00 93.25 78 GLY A CA 1
ATOM 667 C C . GLY A 1 78 ? 4.540 7.341 -8.512 1.00 93.25 78 GLY A C 1
ATOM 668 O O . GLY A 1 78 ? 3.409 7.586 -8.098 1.00 93.25 78 GLY A O 1
ATOM 669 N N . LEU A 1 79 ? 4.996 6.081 -8.568 1.00 94.19 79 LEU A N 1
ATOM 670 C CA . LEU A 1 79 ? 4.148 4.936 -8.220 1.00 94.19 79 LEU A CA 1
ATOM 671 C C . LEU A 1 79 ? 3.750 4.956 -6.738 1.00 94.19 79 LEU A C 1
ATOM 673 O O . LEU A 1 79 ? 2.646 4.538 -6.392 1.00 94.19 79 LEU A O 1
ATOM 677 N N . ARG A 1 80 ? 4.640 5.432 -5.856 1.00 95.38 80 ARG A N 1
ATOM 678 C CA . ARG A 1 80 ? 4.320 5.606 -4.432 1.00 95.38 80 ARG A CA 1
ATOM 679 C C . ARG A 1 80 ? 3.129 6.545 -4.264 1.00 95.38 80 ARG A C 1
ATOM 681 O O . ARG A 1 80 ? 2.169 6.149 -3.615 1.00 95.38 80 ARG A O 1
ATOM 688 N N . ASP A 1 81 ? 3.197 7.725 -4.870 1.00 95.12 81 ASP A N 1
ATOM 689 C CA . ASP A 1 81 ? 2.168 8.758 -4.740 1.00 95.12 81 ASP A CA 1
ATOM 690 C C . ASP A 1 81 ? 0.829 8.257 -5.284 1.00 95.12 81 ASP A C 1
ATOM 692 O O . ASP A 1 81 ? -0.187 8.347 -4.600 1.00 95.12 81 ASP A O 1
ATOM 696 N N . TYR A 1 82 ? 0.852 7.609 -6.454 1.00 95.31 82 TYR A N 1
ATOM 697 C CA . TYR A 1 82 ? -0.329 6.982 -7.043 1.00 95.31 82 TYR A CA 1
ATOM 698 C C . TYR A 1 82 ? -0.986 5.963 -6.102 1.00 95.31 82 TYR A C 1
ATOM 700 O O . TYR A 1 82 ? -2.195 6.009 -5.872 1.00 95.31 82 TYR A O 1
ATOM 708 N N . LEU A 1 83 ? -0.204 5.029 -5.547 1.00 96.44 83 LEU A N 1
ATOM 709 C CA . LEU A 1 83 ? -0.747 4.028 -4.631 1.00 96.44 83 LEU A CA 1
ATOM 710 C C . LEU A 1 83 ? -1.243 4.680 -3.334 1.00 96.44 83 LEU A C 1
ATOM 712 O O . LEU A 1 83 ? -2.313 4.333 -2.842 1.00 96.44 83 LEU A O 1
ATOM 716 N N . GLU A 1 84 ? -0.497 5.623 -2.765 1.00 95.69 84 GLU A N 1
ATOM 717 C CA . GLU A 1 84 ? -0.918 6.319 -1.549 1.00 95.69 84 GLU A CA 1
ATOM 718 C C . GLU A 1 84 ? -2.251 7.051 -1.748 1.00 95.69 84 GLU A C 1
ATOM 720 O O . GLU A 1 84 ? -3.129 6.899 -0.901 1.00 95.69 84 GLU A O 1
ATOM 725 N N . GLU A 1 85 ? -2.450 7.728 -2.881 1.00 95.75 85 GLU A N 1
ATOM 726 C CA . GLU A 1 85 ? -3.697 8.417 -3.231 1.00 95.75 85 GLU A CA 1
ATOM 727 C C . GLU A 1 85 ? -4.893 7.453 -3.293 1.00 95.75 85 GLU A C 1
ATOM 729 O O . GLU A 1 85 ? -5.849 7.596 -2.526 1.00 95.75 85 GLU A O 1
ATOM 734 N N . ILE A 1 86 ? -4.818 6.398 -4.117 1.00 96.25 86 ILE A N 1
ATOM 735 C CA . ILE A 1 86 ? -5.955 5.475 -4.297 1.00 96.25 86 ILE A CA 1
ATOM 736 C C . ILE A 1 86 ? -6.316 4.728 -3.007 1.00 96.25 86 ILE A C 1
ATOM 738 O O . ILE A 1 86 ? -7.475 4.367 -2.784 1.00 96.25 86 ILE A O 1
ATOM 742 N N . PHE A 1 87 ? -5.334 4.462 -2.141 1.00 96.94 87 PHE A N 1
ATOM 743 C CA . PHE A 1 87 ? -5.592 3.808 -0.864 1.00 96.94 87 PHE A CA 1
ATOM 744 C C . PHE A 1 87 ? -6.070 4.796 0.204 1.00 96.94 87 PHE A C 1
ATOM 746 O O . PHE A 1 87 ? -6.832 4.404 1.093 1.00 96.94 87 PHE A O 1
ATOM 753 N N . TYR A 1 88 ? -5.679 6.067 0.126 1.00 95.50 88 TYR A N 1
ATOM 754 C CA . TYR A 1 88 ? -6.205 7.103 1.007 1.00 95.50 88 TYR A CA 1
ATOM 755 C C . TYR A 1 88 ? -7.723 7.259 0.844 1.00 95.50 88 TYR A C 1
ATOM 757 O O . TYR A 1 88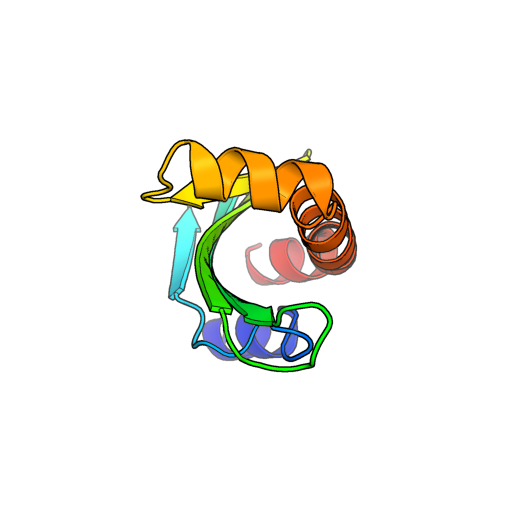 ? -8.446 7.269 1.846 1.00 95.50 88 TYR A O 1
ATOM 765 N N . ASP A 1 89 ? -8.221 7.225 -0.393 1.00 95.06 89 ASP A N 1
ATOM 766 C CA . ASP A 1 89 ? -9.646 7.369 -0.732 1.00 95.06 89 ASP A CA 1
ATOM 767 C C . ASP A 1 89 ? -10.563 6.299 -0.120 1.00 95.06 89 ASP A C 1
ATOM 769 O O . ASP A 1 89 ? -11.758 6.521 0.113 1.00 95.06 89 ASP A O 1
ATOM 773 N N . VAL A 1 90 ? -10.022 5.115 0.172 1.00 95.44 90 VAL A N 1
ATOM 774 C CA . VAL A 1 90 ? -10.794 4.000 0.739 1.00 95.44 90 VAL A CA 1
ATOM 775 C C . VAL A 1 90 ? -10.647 3.873 2.256 1.00 95.44 90 VAL A C 1
ATOM 777 O O . VAL A 1 90 ? -11.368 3.080 2.870 1.00 95.44 90 VAL A O 1
ATOM 780 N N . ARG A 1 91 ? -9.771 4.664 2.898 1.00 95.31 91 ARG A N 1
ATOM 781 C CA . ARG A 1 91 ? -9.408 4.521 4.322 1.00 95.31 91 ARG A CA 1
ATOM 782 C C . ARG A 1 91 ? -10.616 4.483 5.251 1.00 95.31 91 ARG A C 1
ATOM 784 O O . ARG A 1 91 ? -10.734 3.570 6.068 1.00 95.31 91 ARG A O 1
ATOM 791 N N . GLU A 1 92 ? -11.513 5.463 5.147 1.00 93.50 92 GLU A N 1
ATOM 792 C CA . GLU A 1 92 ? -12.664 5.545 6.054 1.00 93.50 92 GLU A CA 1
ATOM 793 C C . GLU A 1 92 ? -13.599 4.346 5.909 1.00 93.50 92 GLU A C 1
ATOM 795 O O . GLU A 1 92 ? -14.127 3.839 6.900 1.00 93.50 92 GLU A O 1
ATOM 800 N N . LYS A 1 93 ? -13.801 3.878 4.674 1.00 94.38 93 LYS A N 1
ATOM 801 C CA . LYS A 1 93 ? -14.666 2.733 4.382 1.00 94.38 93 LYS A CA 1
ATOM 802 C C . LYS A 1 93 ? -14.061 1.455 4.960 1.00 94.38 93 LYS A C 1
ATOM 804 O O . LYS A 1 93 ? -14.769 0.692 5.608 1.00 94.38 93 LYS A O 1
ATOM 809 N N . VAL A 1 94 ? -12.750 1.268 4.801 1.00 93.56 94 VAL A N 1
ATOM 810 C CA . VAL A 1 94 ? -12.017 0.120 5.353 1.00 93.56 94 VAL A CA 1
ATOM 811 C C . VAL A 1 94 ? -12.083 0.107 6.884 1.00 93.56 94 VAL A C 1
ATOM 813 O O . VAL A 1 94 ? -12.430 -0.916 7.471 1.00 93.56 94 VAL A O 1
ATOM 816 N N . LEU A 1 95 ? -11.837 1.236 7.556 1.00 91.38 95 LEU A N 1
ATOM 817 C CA . LEU A 1 95 ? -11.893 1.300 9.024 1.00 91.38 95 LEU A CA 1
ATOM 818 C C . LEU A 1 95 ? -13.302 1.045 9.582 1.00 91.38 95 LEU A C 1
ATOM 820 O O . LEU A 1 95 ? -13.428 0.390 10.614 1.00 91.38 95 LEU A O 1
ATOM 824 N N . LYS A 1 96 ? -14.357 1.491 8.883 1.00 91.25 96 LYS A N 1
ATOM 825 C CA . LYS A 1 96 ? -15.761 1.224 9.256 1.00 91.25 96 LYS A CA 1
ATOM 826 C C . LYS A 1 96 ? -16.141 -0.253 9.176 1.00 91.25 96 LYS A C 1
ATOM 828 O O . LYS A 1 96 ? -17.064 -0.665 9.864 1.00 91.25 96 LYS A O 1
ATOM 833 N N . VAL A 1 97 ? -15.473 -1.041 8.333 1.00 89.69 97 VAL A N 1
ATOM 834 C CA . VAL A 1 97 ? -15.672 -2.498 8.308 1.00 89.69 97 VAL A CA 1
ATOM 835 C C . VAL A 1 97 ? -14.977 -3.155 9.497 1.00 89.69 97 VAL A C 1
ATOM 837 O O . VAL A 1 97 ? -15.482 -4.154 9.997 1.00 89.69 97 VAL A O 1
ATOM 840 N N . GLY A 1 98 ? -13.831 -2.619 9.929 1.00 79.12 98 GLY A N 1
ATOM 841 C CA . GLY A 1 98 ? -13.038 -3.143 11.040 1.00 79.12 98 GLY A CA 1
ATOM 842 C C . GLY A 1 98 ? -13.664 -2.962 12.418 1.00 79.12 98 GLY A C 1
ATOM 843 O O . GLY A 1 98 ? -13.523 -3.879 13.233 1.00 79.12 98 GLY A O 1
ATOM 844 N N . ALA A 1 99 ? -14.315 -1.813 12.632 1.00 76.38 99 ALA A N 1
ATOM 845 C CA . ALA A 1 99 ? -15.051 -1.437 13.843 1.00 76.38 99 ALA A CA 1
ATOM 846 C C . ALA A 1 99 ? -16.305 -2.299 14.063 1.00 76.38 99 ALA A C 1
ATOM 848 O O . ALA A 1 99 ? -16.570 -2.621 15.242 1.00 76.38 99 ALA A O 1
#

pLDDT: mean 92.96, std 5.03, range [68.44, 98.38]

Radius of gyration: 13.83 Å; chains: 1; bounding box: 37×21×42 Å